Protein AF-A0A7D3X508-F1 (afdb_monomer_lite)

Radius of gyration: 11.94 Å; chains: 1; bounding box: 25×27×27 Å

Sequence (69 aa):
MVYIEPEQAFADLLVFNETNKLFADKAGLWCPSENREFADYTLFVTADRSRADFAIHYTKVRSFAGCKE

Structure (mmCIF, N/CA/C/O backbone):
data_AF-A0A7D3X508-F1
#
_entry.id   AF-A0A7D3X508-F1
#
loop_
_atom_site.group_PDB
_atom_site.id
_atom_site.type_symbol
_atom_site.label_atom_id
_atom_site.label_alt_id
_atom_site.label_comp_id
_atom_site.label_asym_id
_atom_site.label_entity_id
_atom_site.label_seq_id
_atom_site.pdbx_PDB_ins_code
_atom_site.Cartn_x
_atom_site.Cartn_y
_atom_site.Cartn_z
_atom_site.occupancy
_atom_site.B_iso_or_equiv
_atom_site.auth_seq_id
_atom_site.auth_comp_id
_atom_site.auth_asym_id
_atom_site.auth_atom_id
_atom_site.pdbx_PDB_model_num
ATOM 1 N N . MET A 1 1 ? 2.995 -8.458 -5.646 1.00 91.94 1 MET A N 1
ATOM 2 C CA . MET A 1 1 ? 4.156 -7.702 -5.150 1.00 91.94 1 MET A CA 1
ATOM 3 C C . MET A 1 1 ? 3.882 -6.221 -5.321 1.00 91.94 1 MET A C 1
ATOM 5 O O . MET A 1 1 ? 3.334 -5.829 -6.338 1.00 91.94 1 MET A O 1
ATOM 9 N N . VAL A 1 2 ? 4.243 -5.410 -4.337 1.00 96.81 2 VAL A N 1
ATOM 10 C CA . VAL A 1 2 ? 4.068 -3.955 -4.355 1.00 96.81 2 VAL A CA 1
ATOM 11 C C . VAL A 1 2 ? 5.434 -3.289 -4.376 1.00 96.81 2 VAL A C 1
ATOM 13 O O . VAL A 1 2 ? 6.326 -3.694 -3.632 1.00 96.81 2 VAL A O 1
ATOM 16 N N . TYR A 1 3 ? 5.597 -2.270 -5.212 1.00 97.81 3 TYR A N 1
ATOM 17 C CA . TYR A 1 3 ? 6.769 -1.398 -5.182 1.00 97.81 3 TYR A CA 1
ATOM 18 C C . TYR A 1 3 ? 6.451 -0.130 -4.386 1.00 97.81 3 TYR A C 1
ATOM 20 O O . TYR A 1 3 ? 5.384 0.455 -4.564 1.00 97.81 3 TYR A O 1
ATOM 28 N N . ILE A 1 4 ? 7.357 0.296 -3.503 1.00 97.06 4 ILE A N 1
ATOM 29 C CA . ILE A 1 4 ? 7.230 1.589 -2.817 1.00 97.06 4 ILE A CA 1
ATOM 30 C C . ILE A 1 4 ? 7.927 2.632 -3.684 1.00 97.06 4 ILE A C 1
ATOM 32 O O . ILE A 1 4 ? 9.153 2.701 -3.731 1.00 97.06 4 ILE A O 1
ATOM 36 N N . GLU A 1 5 ? 7.124 3.422 -4.378 1.00 96.81 5 GLU A N 1
ATOM 37 C CA . GLU A 1 5 ? 7.568 4.479 -5.267 1.00 96.81 5 GLU A CA 1
ATOM 38 C C . GLU A 1 5 ? 8.039 5.704 -4.462 1.00 96.81 5 GLU A C 1
ATOM 40 O O . GLU A 1 5 ? 7.271 6.229 -3.648 1.00 96.81 5 GLU A O 1
ATOM 45 N N . PRO A 1 6 ? 9.276 6.192 -4.666 1.00 95.38 6 PRO A N 1
ATOM 46 C CA . PRO A 1 6 ? 9.766 7.400 -4.004 1.00 95.38 6 PRO A CA 1
ATOM 47 C C . PRO A 1 6 ? 9.042 8.676 -4.442 1.00 95.38 6 PRO A C 1
ATOM 49 O O . PRO A 1 6 ? 8.868 9.574 -3.619 1.00 95.38 6 PRO A O 1
ATOM 52 N N . GLU A 1 7 ? 8.599 8.774 -5.696 1.00 95.56 7 GLU A N 1
ATOM 53 C CA . GLU A 1 7 ? 7.935 9.972 -6.206 1.00 95.56 7 GLU A CA 1
ATOM 54 C C . GLU A 1 7 ? 6.431 9.761 -6.385 1.00 95.56 7 GLU A C 1
ATOM 56 O O . GLU A 1 7 ? 5.980 9.012 -7.251 1.00 95.56 7 GLU A O 1
ATOM 61 N N . GLN A 1 8 ? 5.624 10.520 -5.634 1.00 94.75 8 GLN A N 1
ATOM 62 C CA . GLN A 1 8 ? 4.158 10.503 -5.724 1.00 94.75 8 GLN A CA 1
ATOM 63 C C . GLN A 1 8 ? 3.638 10.535 -7.174 1.00 94.75 8 GLN A C 1
ATOM 65 O O . GLN A 1 8 ? 2.589 9.959 -7.461 1.00 94.75 8 GLN A O 1
ATOM 70 N N . ALA A 1 9 ? 4.331 11.215 -8.094 1.00 94.75 9 ALA A N 1
ATOM 71 C CA . ALA A 1 9 ? 3.952 11.328 -9.501 1.00 94.75 9 ALA A CA 1
ATOM 72 C C . ALA A 1 9 ? 3.814 9.969 -10.214 1.00 94.75 9 ALA A C 1
ATOM 74 O O . ALA A 1 9 ? 2.915 9.835 -11.042 1.00 94.75 9 ALA A O 1
ATOM 75 N N . PHE A 1 10 ? 4.602 8.959 -9.840 1.00 95.12 10 PHE A N 1
ATOM 76 C CA . PHE A 1 10 ? 4.657 7.673 -10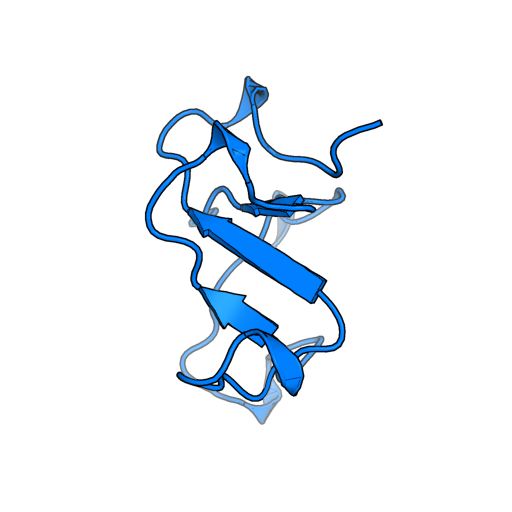.544 1.00 95.12 10 PHE A CA 1
ATOM 77 C C . PHE A 1 10 ? 3.964 6.516 -9.820 1.00 95.12 10 PHE A C 1
ATOM 79 O O . PHE A 1 10 ? 4.028 5.390 -10.308 1.00 95.12 10 PHE A O 1
ATOM 86 N N . ALA A 1 11 ? 3.340 6.761 -8.668 1.00 96.62 11 ALA A N 1
ATOM 87 C CA . ALA A 1 11 ? 2.591 5.738 -7.949 1.00 96.62 11 ALA A CA 1
ATOM 88 C C . ALA A 1 11 ? 1.187 5.558 -8.533 1.00 96.62 11 ALA A C 1
ATOM 90 O O . ALA A 1 11 ? 0.522 6.546 -8.851 1.00 96.62 11 ALA A O 1
ATOM 91 N N . ASP A 1 12 ? 0.727 4.309 -8.583 1.00 97.25 12 ASP A N 1
ATOM 92 C CA . ASP A 1 12 ? -0.631 3.942 -8.997 1.00 97.25 12 ASP A CA 1
ATOM 93 C C . ASP A 1 12 ? -1.645 4.202 -7.866 1.00 97.25 12 ASP A C 1
ATOM 95 O O . ASP A 1 12 ? -2.805 4.535 -8.106 1.00 97.25 12 ASP A O 1
ATOM 99 N N . LEU A 1 13 ? -1.195 4.086 -6.611 1.00 97.25 13 LEU A N 1
ATOM 100 C CA . LEU A 1 13 ? -2.003 4.286 -5.407 1.00 97.25 13 LEU A CA 1
ATOM 101 C C . LEU A 1 13 ? -1.265 5.153 -4.382 1.00 97.25 13 LEU A C 1
ATOM 103 O O . LEU A 1 13 ? -0.140 4.855 -3.976 1.00 97.25 13 LEU A O 1
ATOM 107 N N . LEU A 1 14 ? -1.931 6.200 -3.902 1.00 98.12 14 LEU A N 1
ATOM 108 C CA . LEU A 1 14 ? -1.452 6.989 -2.771 1.00 98.12 14 LEU A CA 1
ATOM 109 C C . LEU A 1 14 ? -2.040 6.445 -1.476 1.00 98.12 14 LEU A C 1
ATOM 111 O O . LEU A 1 14 ? -3.257 6.309 -1.343 1.00 98.12 14 LEU A O 1
ATOM 115 N N . VAL A 1 15 ? -1.161 6.140 -0.526 1.00 98.00 15 VAL A N 1
ATOM 116 C CA . VAL A 1 15 ? -1.518 5.521 0.747 1.00 98.00 15 VAL A CA 1
ATOM 117 C C . VAL A 1 15 ? -1.338 6.520 1.877 1.00 98.00 15 VAL A C 1
ATOM 119 O O . VAL A 1 15 ? -0.234 6.997 2.126 1.00 98.00 15 VAL A O 1
ATOM 122 N N . PHE A 1 16 ? -2.412 6.813 2.594 1.00 98.31 16 PHE A N 1
ATOM 123 C CA . PHE A 1 16 ? -2.358 7.480 3.884 1.00 98.31 16 PHE A CA 1
ATOM 124 C C . PHE A 1 16 ? -2.518 6.432 4.985 1.00 98.31 16 PHE A C 1
ATOM 126 O O . PHE A 1 16 ? -3.464 5.642 4.963 1.00 98.31 16 PHE A O 1
ATOM 133 N N . ASN A 1 17 ? -1.593 6.431 5.946 1.00 97.88 17 ASN A N 1
ATOM 134 C CA . ASN A 1 17 ? -1.670 5.537 7.094 1.00 97.88 17 ASN A CA 1
ATOM 135 C C . ASN A 1 17 ? -2.578 6.144 8.163 1.00 97.88 17 ASN A C 1
ATOM 137 O O . ASN A 1 17 ? -2.211 7.100 8.846 1.00 97.88 17 ASN A O 1
ATOM 141 N N . GLU A 1 18 ? -3.754 5.557 8.305 1.00 97.44 18 GLU A N 1
ATOM 142 C CA . GLU A 1 18 ? -4.658 5.791 9.414 1.00 97.44 18 GLU A CA 1
ATOM 143 C C . GLU A 1 18 ? -4.106 5.184 10.702 1.00 97.44 18 GLU A C 1
ATOM 145 O O . GLU A 1 18 ? -3.456 4.138 10.712 1.00 97.44 18 GLU A O 1
ATOM 150 N N . THR A 1 19 ? -4.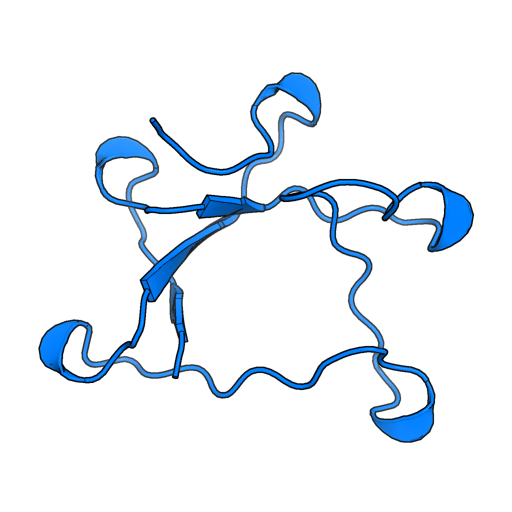419 5.836 11.816 1.00 95.12 19 THR A N 1
ATOM 151 C CA . THR A 1 19 ? -4.113 5.332 13.162 1.00 95.12 19 THR A CA 1
ATOM 152 C C . THR A 1 19 ? -5.240 4.476 13.732 1.00 95.12 19 THR A C 1
ATOM 154 O O . THR A 1 19 ? -5.027 3.733 14.688 1.00 95.12 19 THR A O 1
ATOM 157 N N . ASN A 1 20 ? -6.446 4.575 13.165 1.00 93.81 20 ASN A N 1
ATOM 158 C CA . ASN A 1 20 ? -7.620 3.825 13.591 1.00 93.81 20 ASN A CA 1
ATOM 159 C C . ASN A 1 20 ? -8.190 3.031 12.412 1.00 93.81 20 ASN A C 1
ATOM 161 O O . ASN A 1 20 ? -8.613 3.612 11.411 1.00 93.81 20 ASN A O 1
ATOM 165 N N . LYS A 1 21 ? -8.270 1.703 12.568 1.00 93.44 21 LYS A N 1
ATOM 166 C CA . LYS A 1 21 ? -8.792 0.776 11.554 1.00 93.44 21 LYS A CA 1
ATOM 167 C C . LYS A 1 21 ? -10.200 1.141 11.069 1.00 93.44 21 LYS A C 1
ATOM 169 O O . LYS A 1 21 ? -10.505 0.912 9.907 1.00 93.44 21 LYS A O 1
ATOM 174 N N . LEU A 1 22 ? -11.037 1.755 11.911 1.00 95.38 22 LEU A N 1
ATOM 175 C CA . LEU A 1 22 ? -12.389 2.183 11.523 1.00 95.38 22 LEU A CA 1
ATOM 176 C C . LEU A 1 22 ? -12.402 3.250 10.415 1.00 95.38 22 LEU A C 1
ATOM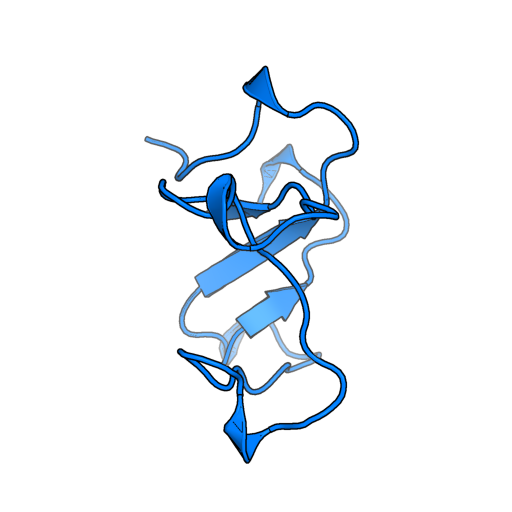 178 O O . LEU A 1 22 ? -13.426 3.416 9.761 1.00 95.38 22 LEU A O 1
ATOM 182 N N . PHE A 1 23 ? -11.292 3.965 10.208 1.00 96.25 23 PHE A N 1
ATOM 183 C CA . PHE A 1 23 ? -11.147 4.972 9.152 1.00 96.25 23 PHE A CA 1
ATOM 184 C C . PHE A 1 23 ? -10.367 4.474 7.930 1.00 96.25 23 PHE A C 1
ATOM 186 O O . PHE A 1 23 ? -10.256 5.205 6.950 1.00 96.25 23 PHE A O 1
ATOM 193 N N . ALA A 1 24 ? -9.857 3.239 7.955 1.00 96.44 24 ALA A N 1
ATOM 194 C CA . ALA A 1 24 ? -9.276 2.566 6.794 1.00 96.44 24 ALA A CA 1
ATOM 195 C C . ALA A 1 24 ? -10.389 1.947 5.924 1.00 96.44 24 ALA A C 1
ATOM 197 O O . ALA A 1 24 ? -10.431 0.742 5.689 1.00 96.44 24 ALA A O 1
ATOM 198 N N . ASP A 1 25 ? -11.348 2.780 5.515 1.00 95.06 25 ASP A N 1
ATOM 199 C CA . ASP A 1 25 ? -12.637 2.374 4.940 1.00 95.06 25 ASP A CA 1
ATOM 200 C C . ASP A 1 25 ? -12.736 2.591 3.419 1.00 95.06 25 ASP A C 1
ATOM 202 O O . ASP A 1 25 ? -13.761 2.285 2.804 1.00 95.06 25 ASP A O 1
ATOM 206 N N . LYS A 1 26 ? -11.679 3.124 2.794 1.00 95.56 26 LYS A N 1
ATOM 207 C CA . LYS A 1 26 ? -11.619 3.448 1.361 1.00 95.56 26 LYS A CA 1
ATOM 208 C C . LYS A 1 26 ? -10.257 3.118 0.764 1.00 95.56 26 LYS A C 1
ATOM 210 O O . LYS A 1 26 ? -9.261 2.976 1.472 1.00 95.56 26 LYS A O 1
ATOM 215 N N . ALA A 1 27 ? -10.207 3.046 -0.566 1.00 94.88 27 ALA A N 1
ATOM 216 C CA . ALA A 1 27 ? -8.956 2.890 -1.299 1.00 94.88 27 ALA A CA 1
ATOM 217 C C . ALA A 1 27 ? -7.940 3.968 -0.884 1.00 94.88 27 ALA A C 1
ATOM 219 O O . ALA A 1 27 ? -8.272 5.148 -0.792 1.00 94.88 27 ALA A O 1
ATOM 220 N N . GLY A 1 28 ? -6.706 3.542 -0.613 1.00 96.50 28 GLY A N 1
ATOM 221 C CA . GLY A 1 28 ? -5.620 4.416 -0.166 1.00 96.50 28 GLY A CA 1
ATOM 222 C C . GLY A 1 28 ? -5.625 4.754 1.327 1.00 96.50 28 GLY A C 1
ATOM 223 O O . GLY A 1 28 ? -4.638 5.298 1.807 1.00 96.50 28 GLY A O 1
ATOM 224 N N . LEU A 1 29 ? -6.668 4.415 2.089 1.00 97.88 29 LEU A N 1
ATOM 225 C CA . LEU A 1 29 ? -6.674 4.576 3.545 1.00 97.88 29 LEU A CA 1
ATOM 226 C C . LEU A 1 29 ? -6.297 3.248 4.189 1.00 97.88 29 LEU A C 1
ATOM 228 O O . LEU A 1 29 ? -7.108 2.326 4.242 1.00 97.88 29 LEU A O 1
ATOM 232 N N . TRP A 1 30 ? -5.045 3.115 4.618 1.00 97.25 30 TRP A N 1
ATOM 233 C CA . TRP A 1 30 ? -4.535 1.869 5.189 1.00 97.25 30 TRP A CA 1
ATOM 234 C C . TRP A 1 30 ? -4.297 2.022 6.682 1.00 97.25 30 TRP A C 1
ATOM 236 O O . TRP A 1 30 ? -3.899 3.080 7.142 1.00 97.25 30 TRP A O 1
ATOM 246 N N . CYS A 1 31 ? -4.488 0.947 7.439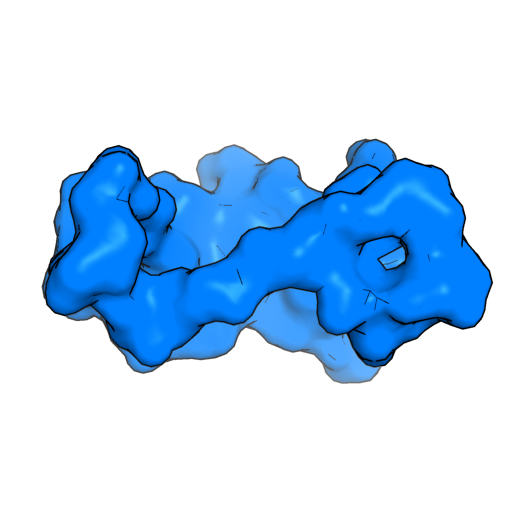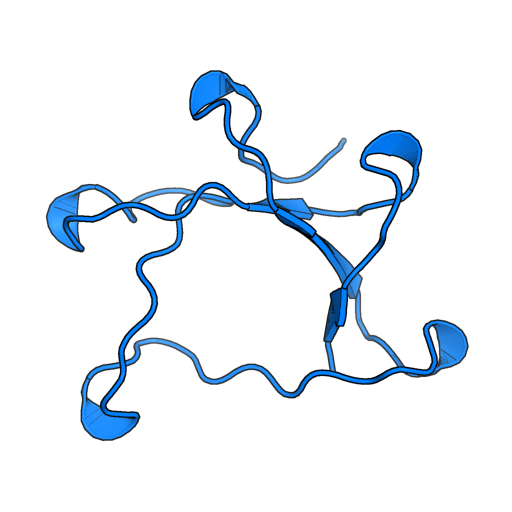 1.00 96.94 31 CYS A N 1
ATOM 247 C CA . CYS A 1 31 ? -4.095 0.876 8.841 1.00 96.94 31 CYS A CA 1
ATOM 248 C C . CYS A 1 31 ? -3.092 -0.277 8.983 1.00 96.94 31 CYS A C 1
ATOM 250 O O . CYS A 1 31 ? -3.512 -1.438 8.981 1.00 96.94 31 CYS A O 1
ATOM 252 N N . PRO A 1 32 ? -1.777 0.000 9.052 1.00 94.62 32 PRO A N 1
ATOM 253 C CA . PRO A 1 32 ? -0.776 -1.041 9.242 1.00 94.62 32 PRO A CA 1
ATOM 254 C C . PRO A 1 32 ? -1.042 -1.830 10.527 1.00 94.62 32 PRO A C 1
ATOM 256 O O . PRO A 1 32 ? -1.318 -1.249 11.575 1.00 94.62 32 PRO A O 1
ATOM 259 N N . SER A 1 33 ? -0.942 -3.155 10.444 1.00 93.44 33 SER A N 1
ATOM 260 C CA . SER A 1 33 ? -1.023 -4.045 11.603 1.00 93.44 33 SER A CA 1
ATOM 261 C C . SER A 1 33 ? 0.335 -4.693 11.836 1.00 93.44 33 SER A C 1
ATOM 263 O O . SER A 1 33 ? 0.923 -5.245 10.908 1.00 93.44 33 SER A O 1
ATOM 265 N N . GLU A 1 34 ? 0.820 -4.660 13.077 1.00 87.31 34 GLU A N 1
ATOM 266 C CA . GLU A 1 34 ? 2.046 -5.367 13.476 1.00 87.31 34 GLU A CA 1
ATOM 267 C C . GLU A 1 34 ? 1.826 -6.883 13.571 1.00 87.31 34 GLU A C 1
ATOM 269 O O . GLU A 1 34 ? 2.754 -7.668 13.381 1.00 87.31 34 GLU A O 1
ATOM 274 N N . ASN A 1 35 ? 0.584 -7.309 13.823 1.00 91.38 35 ASN A N 1
ATOM 275 C CA . ASN A 1 35 ? 0.212 -8.715 13.829 1.00 91.38 35 ASN A CA 1
ATOM 276 C C . ASN A 1 35 ? -0.471 -9.082 12.509 1.00 91.38 35 ASN A C 1
ATOM 278 O O . ASN A 1 35 ? -1.552 -8.577 12.184 1.00 91.38 35 ASN A O 1
ATOM 282 N N . ARG A 1 36 ? 0.157 -10.000 11.774 1.00 88.69 36 ARG A N 1
ATOM 283 C CA . ARG A 1 36 ? -0.340 -10.514 10.497 1.00 88.69 36 ARG A CA 1
ATOM 284 C C . ARG A 1 36 ? -1.743 -11.120 10.605 1.00 88.69 36 ARG A C 1
ATOM 286 O O . ARG A 1 36 ? -2.521 -10.950 9.678 1.00 88.69 36 ARG A O 1
ATOM 293 N N . GLU A 1 37 ? -2.083 -11.753 11.727 1.00 92.75 37 GLU A N 1
ATOM 294 C CA . GLU A 1 37 ? -3.394 -12.390 11.945 1.00 92.75 37 GLU A CA 1
ATOM 295 C C . GLU A 1 37 ? -4.552 -11.380 12.025 1.00 92.75 37 GLU A C 1
ATOM 297 O O . GLU A 1 37 ? -5.711 -11.744 11.852 1.00 92.75 37 GLU A O 1
ATOM 302 N N . PHE A 1 38 ? -4.257 -10.100 12.279 1.00 88.94 38 PHE A N 1
ATOM 303 C CA . PHE A 1 38 ? -5.259 -9.026 12.318 1.00 88.94 38 PHE A CA 1
ATOM 304 C C . PHE A 1 38 ? -5.295 -8.178 11.041 1.00 88.94 38 PHE A C 1
ATOM 306 O O . PHE A 1 38 ? -6.129 -7.271 10.924 1.00 88.94 38 PHE A O 1
ATOM 313 N N . ALA A 1 39 ? -4.387 -8.446 10.101 1.00 93.06 39 ALA A N 1
ATOM 314 C CA . ALA A 1 39 ? -4.331 -7.743 8.834 1.00 93.06 39 ALA A CA 1
ATOM 315 C C . ALA A 1 39 ? -5.374 -8.316 7.870 1.00 93.06 39 ALA A C 1
ATOM 317 O O . ALA A 1 39 ? -5.406 -9.519 7.623 1.00 93.06 39 ALA A O 1
ATOM 318 N N . ASP A 1 40 ? -6.187 -7.444 7.274 1.00 92.94 40 ASP A N 1
ATOM 319 C CA . ASP A 1 40 ? -7.148 -7.866 6.247 1.00 92.94 40 ASP A CA 1
ATOM 320 C C . ASP A 1 40 ? -6.422 -8.314 4.964 1.00 92.94 40 ASP A C 1
ATOM 322 O O . ASP A 1 40 ? -6.894 -9.185 4.236 1.00 92.94 40 ASP A O 1
ATOM 326 N N . TYR A 1 41 ? -5.231 -7.754 4.718 1.00 92.44 41 TYR A N 1
ATOM 327 C CA . TYR A 1 41 ? -4.365 -8.087 3.590 1.00 92.44 41 TYR A CA 1
ATOM 328 C C . TYR A 1 41 ? -2.895 -8.124 4.014 1.00 92.44 41 TYR A C 1
ATOM 330 O O . TYR A 1 41 ? -2.445 -7.331 4.838 1.00 92.44 41 TYR A O 1
ATOM 338 N N . THR A 1 42 ? -2.115 -9.019 3.402 1.00 93.50 42 THR A N 1
ATOM 339 C CA . THR A 1 42 ? -0.647 -9.033 3.506 1.00 93.50 42 THR A CA 1
ATOM 340 C C . THR A 1 42 ? -0.049 -8.700 2.143 1.00 93.50 42 THR A C 1
ATOM 342 O O . THR A 1 42 ? -0.341 -9.377 1.159 1.00 93.50 42 THR A O 1
ATOM 345 N N . LEU A 1 43 ? 0.808 -7.682 2.083 1.00 93.25 43 LEU A N 1
ATOM 346 C CA . LEU A 1 43 ? 1.469 -7.253 0.852 1.00 93.25 43 LEU A CA 1
ATOM 347 C C . LEU A 1 43 ? 2.949 -7.636 0.878 1.00 93.25 43 LEU A C 1
ATOM 349 O O . LEU A 1 43 ? 3.643 -7.413 1.867 1.00 93.25 43 LEU A O 1
ATOM 353 N N . PHE A 1 44 ? 3.441 -8.183 -0.231 1.00 95.12 44 PHE A N 1
ATOM 354 C CA . PHE A 1 44 ? 4.863 -8.468 -0.418 1.00 95.12 44 PHE A CA 1
ATOM 355 C C . PHE A 1 44 ? 5.528 -7.297 -1.128 1.00 95.12 44 PHE A C 1
ATOM 357 O O . PHE A 1 44 ? 5.179 -7.012 -2.274 1.00 95.12 44 PHE A O 1
ATOM 364 N N . VAL A 1 45 ? 6.480 -6.640 -0.469 1.00 94.81 45 VAL A N 1
ATOM 365 C CA . VAL A 1 45 ? 7.211 -5.506 -1.044 1.00 94.81 45 VAL A CA 1
ATOM 366 C C . VAL A 1 45 ? 8.395 -6.004 -1.873 1.00 94.81 45 VAL A C 1
ATOM 368 O O . VAL A 1 45 ? 9.118 -6.905 -1.453 1.00 94.81 45 VAL A O 1
ATOM 371 N N . THR A 1 46 ? 8.596 -5.412 -3.047 1.00 95.56 46 THR A N 1
ATOM 372 C CA . THR A 1 46 ? 9.762 -5.643 -3.911 1.00 95.56 46 THR A CA 1
ATOM 373 C C . THR A 1 46 ? 10.538 -4.343 -4.106 1.00 95.56 46 THR A C 1
ATOM 375 O O . THR A 1 46 ? 9.949 -3.265 -4.137 1.00 95.56 46 THR A O 1
ATOM 378 N N . ALA A 1 47 ? 11.860 -4.445 -4.255 1.00 91.19 47 ALA A N 1
ATOM 379 C CA . ALA A 1 47 ? 12.711 -3.330 -4.674 1.00 91.19 47 ALA A CA 1
ATOM 380 C C . ALA A 1 47 ? 12.778 -3.179 -6.206 1.00 91.19 47 ALA A C 1
ATOM 382 O O . ALA A 1 47 ? 13.218 -2.149 -6.707 1.00 91.19 47 ALA A O 1
ATOM 383 N N . ASP A 1 48 ? 12.347 -4.197 -6.954 1.00 94.31 48 ASP A N 1
ATOM 384 C CA . ASP A 1 48 ? 12.306 -4.186 -8.414 1.00 94.31 48 ASP A CA 1
ATOM 385 C C . ASP A 1 48 ? 10.892 -3.845 -8.895 1.00 94.31 48 ASP A C 1
ATOM 387 O O . ASP A 1 48 ? 9.978 -4.672 -8.792 1.00 94.31 48 ASP A O 1
ATOM 391 N N . ARG A 1 49 ? 10.726 -2.627 -9.426 1.00 93.62 49 ARG A N 1
ATOM 392 C CA . ARG A 1 49 ? 9.451 -2.122 -9.953 1.00 93.62 49 ARG A CA 1
ATOM 393 C C . ARG A 1 49 ? 8.908 -2.982 -11.093 1.00 93.62 49 ARG A C 1
ATOM 395 O O . ARG A 1 49 ? 7.698 -3.146 -11.185 1.00 93.62 49 ARG A O 1
ATOM 402 N N . SER A 1 50 ? 9.771 -3.564 -11.928 1.00 94.81 50 SER A N 1
ATOM 403 C CA . SER A 1 50 ? 9.342 -4.371 -13.083 1.00 94.81 50 SER A CA 1
ATOM 404 C C . SER A 1 50 ? 8.641 -5.674 -12.686 1.00 94.81 50 SER A C 1
ATOM 406 O O . SER A 1 50 ? 7.955 -6.289 -13.498 1.00 94.81 50 SER A O 1
ATOM 408 N N . ARG A 1 51 ? 8.802 -6.090 -11.424 1.00 95.25 51 ARG A N 1
ATOM 409 C CA . ARG A 1 51 ? 8.199 -7.296 -10.846 1.00 95.25 51 ARG A CA 1
ATOM 410 C C . ARG A 1 51 ? 7.005 -6.995 -9.943 1.00 95.25 51 ARG A C 1
ATOM 412 O O . ARG A 1 51 ? 6.449 -7.922 -9.355 1.00 95.25 51 ARG A O 1
ATOM 419 N N . ALA A 1 52 ? 6.661 -5.721 -9.762 1.00 97.44 52 ALA A N 1
ATOM 420 C CA . ALA A 1 52 ? 5.513 -5.320 -8.969 1.00 97.44 52 ALA A CA 1
ATOM 421 C C . ALA A 1 52 ? 4.229 -5.388 -9.801 1.00 97.44 52 ALA A C 1
ATOM 423 O O . ALA A 1 52 ? 4.235 -5.077 -10.987 1.00 97.44 52 ALA A O 1
ATOM 424 N N . ASP A 1 53 ? 3.128 -5.757 -9.150 1.00 96.94 53 ASP A N 1
ATOM 425 C CA . ASP A 1 53 ? 1.794 -5.705 -9.753 1.00 96.94 53 ASP A CA 1
ATOM 426 C C . ASP A 1 53 ? 1.290 -4.255 -9.823 1.00 96.94 53 ASP A C 1
ATOM 428 O O . ASP A 1 53 ? 0.536 -3.902 -10.722 1.00 96.94 53 ASP A O 1
ATOM 432 N N . PHE A 1 54 ? 1.703 -3.425 -8.858 1.00 96.12 54 PHE A N 1
ATOM 433 C CA . PHE A 1 54 ? 1.443 -1.987 -8.801 1.00 96.12 54 PHE A CA 1
ATOM 434 C C . PHE A 1 54 ? 2.429 -1.290 -7.848 1.00 96.12 54 PHE A C 1
ATOM 436 O O . PHE A 1 54 ? 3.085 -1.924 -7.008 1.00 96.12 54 PHE A O 1
ATOM 443 N N . ALA A 1 55 ? 2.521 0.029 -7.968 1.00 97.44 55 ALA A N 1
ATOM 444 C CA . ALA A 1 55 ? 3.343 0.901 -7.147 1.00 97.44 55 ALA A CA 1
ATOM 445 C C . ALA A 1 55 ? 2.490 1.752 -6.194 1.00 97.44 55 ALA A C 1
ATOM 447 O O . ALA A 1 55 ? 1.469 2.322 -6.582 1.00 97.44 55 ALA A O 1
ATOM 448 N N . ILE A 1 56 ? 2.940 1.883 -4.944 1.00 97.44 56 ILE A N 1
ATOM 449 C CA . ILE A 1 56 ? 2.332 2.770 -3.947 1.00 97.44 56 ILE A CA 1
ATOM 450 C C . ILE A 1 56 ? 3.278 3.898 -3.563 1.00 97.44 56 ILE A C 1
ATOM 452 O O . ILE A 1 56 ? 4.490 3.706 -3.547 1.00 97.44 56 ILE A O 1
ATOM 456 N N . HIS A 1 57 ? 2.730 5.032 -3.140 1.00 97.75 57 HIS A N 1
ATOM 457 C CA . HIS A 1 57 ? 3.486 6.067 -2.438 1.00 97.75 57 HIS A CA 1
ATOM 458 C C . HIS A 1 57 ? 2.763 6.465 -1.154 1.00 97.75 57 HIS A C 1
ATOM 460 O O . HIS A 1 57 ? 1.556 6.709 -1.163 1.00 97.75 57 HIS A O 1
ATOM 466 N N . TYR A 1 58 ? 3.496 6.556 -0.045 1.00 97.50 58 TYR A N 1
ATOM 467 C CA . TYR A 1 58 ? 2.921 7.005 1.219 1.00 97.50 58 TYR A CA 1
ATOM 468 C C . TYR A 1 58 ? 2.792 8.527 1.241 1.00 97.50 58 TYR A C 1
ATOM 470 O O . TYR A 1 58 ? 3.786 9.244 1.171 1.00 97.50 58 TYR A O 1
ATOM 478 N N . THR A 1 59 ? 1.571 9.024 1.399 1.00 97.44 59 THR A N 1
ATOM 479 C CA . THR A 1 59 ? 1.284 10.450 1.549 1.00 97.44 59 THR A CA 1
ATOM 480 C C . THR A 1 59 ? 1.011 10.807 3.005 1.00 97.44 59 THR A C 1
ATOM 482 O O . THR A 1 59 ? 0.454 10.029 3.777 1.00 97.44 59 THR A O 1
ATOM 485 N N . LYS A 1 60 ? 1.376 12.034 3.382 1.00 96.88 60 LYS A N 1
ATOM 486 C CA . LYS A 1 60 ? 1.021 12.633 4.679 1.00 96.88 60 LYS A CA 1
ATOM 487 C C . LYS A 1 60 ? -0.318 13.374 4.640 1.00 96.88 60 LYS A C 1
ATOM 489 O O . LYS A 1 60 ? -0.778 13.849 5.673 1.00 96.88 60 LYS A O 1
ATOM 494 N N . VAL A 1 61 ? -0.929 13.510 3.463 1.00 96.38 61 VAL A N 1
ATOM 495 C CA . VAL A 1 61 ? -2.172 14.261 3.260 1.00 96.38 61 VAL A CA 1
ATOM 496 C C . VAL A 1 61 ? -3.295 13.281 2.944 1.00 96.38 61 VAL A C 1
ATOM 498 O O . VAL A 1 61 ? -3.363 12.737 1.844 1.00 96.38 61 VAL A O 1
ATOM 501 N N . ARG A 1 62 ? -4.201 13.081 3.906 1.00 96.75 62 ARG A N 1
ATOM 502 C CA . ARG A 1 62 ? -5.311 12.118 3.811 1.00 96.75 62 ARG A CA 1
ATOM 503 C C . ARG A 1 62 ? -6.188 12.311 2.574 1.00 96.75 62 ARG A C 1
ATOM 505 O O . ARG A 1 62 ? -6.588 11.337 1.955 1.00 96.75 62 ARG A O 1
ATOM 512 N N . SER A 1 63 ? -6.477 13.556 2.194 1.00 95.44 63 SER A N 1
ATOM 513 C CA . SER A 1 63 ? -7.332 13.861 1.037 1.00 95.44 63 SER A CA 1
ATOM 514 C C . SER A 1 63 ? -6.707 13.503 -0.313 1.00 95.44 63 SER A C 1
ATOM 516 O O . SER A 1 63 ? -7.403 13.567 -1.318 1.00 95.44 63 SER A O 1
ATOM 518 N N . PHE A 1 64 ? -5.416 13.156 -0.357 1.00 95.69 64 PHE A N 1
ATOM 519 C CA . PHE A 1 64 ? -4.749 12.679 -1.571 1.00 95.69 64 PHE A CA 1
ATOM 520 C C . PHE A 1 64 ? -4.735 11.153 -1.678 1.00 95.69 64 PHE A C 1
ATOM 522 O O . PHE A 1 64 ? -4.299 10.634 -2.697 1.00 95.69 64 PHE A O 1
ATOM 529 N N . ALA A 1 65 ? -5.165 10.433 -0.641 1.00 97.62 65 ALA A N 1
ATOM 530 C CA . ALA A 1 65 ? -5.195 8.981 -0.661 1.00 97.62 65 ALA A CA 1
ATOM 531 C C . ALA A 1 65 ? -6.216 8.455 -1.679 1.00 97.62 65 ALA A C 1
ATOM 533 O O . ALA A 1 65 ? -7.333 8.966 -1.767 1.00 97.62 65 ALA A O 1
ATOM 534 N N . GLY A 1 66 ? -5.831 7.417 -2.417 1.00 96.94 66 GLY A N 1
ATOM 535 C CA . GLY A 1 66 ? -6.667 6.805 -3.445 1.00 96.94 66 GLY A CA 1
ATOM 536 C C . GL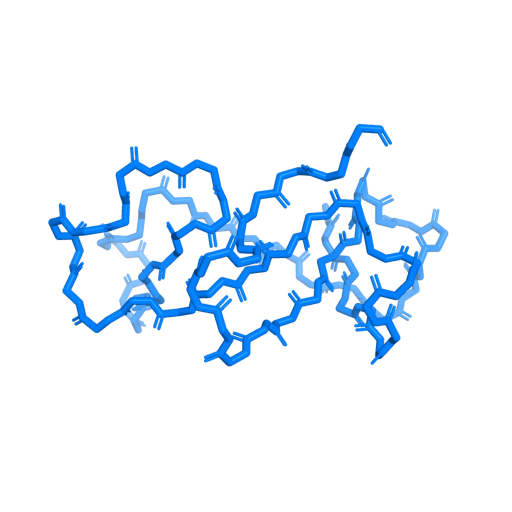Y A 1 66 ? -5.874 6.367 -4.670 1.00 96.94 66 GLY A C 1
ATOM 537 O O . GLY A 1 66 ? -4.687 6.679 -4.812 1.00 96.94 66 GLY A O 1
ATOM 538 N N . CYS A 1 67 ? -6.533 5.598 -5.535 1.00 93.69 67 CYS A N 1
ATOM 539 C CA . CYS A 1 67 ? -5.981 5.249 -6.839 1.00 93.69 67 CYS A CA 1
ATOM 540 C C . CYS A 1 67 ? -5.874 6.513 -7.690 1.00 93.69 67 CYS A C 1
ATOM 542 O O . CYS A 1 67 ? -6.768 7.363 -7.646 1.00 93.69 67 CYS A O 1
ATOM 544 N N . LYS A 1 68 ? -4.804 6.625 -8.473 1.00 83.06 68 LYS A N 1
ATOM 545 C CA . LYS A 1 68 ? -4.791 7.589 -9.569 1.00 83.06 68 LYS A CA 1
ATOM 546 C C . LYS A 1 68 ? -5.675 7.083 -10.703 1.00 83.06 68 LYS A C 1
ATOM 548 O O . LYS A 1 68 ? -5.720 5.879 -10.952 1.00 83.06 68 LYS A O 1
ATOM 553 N N . GLU A 1 69 ? -6.392 8.013 -11.326 1.00 63.41 69 GLU A N 1
ATOM 554 C CA . GLU A 1 69 ? -7.084 7.781 -12.599 1.00 63.41 69 GLU A CA 1
ATOM 555 C C . GLU A 1 69 ? -6.088 7.608 -13.750 1.00 63.41 69 GLU A C 1
ATOM 557 O O . GLU A 1 69 ? -5.026 8.280 -13.720 1.00 63.41 69 GLU A O 1
#

Foldseek 3Di:
DEEADPDPVFFQWEAEADCDPVPCPDARHDHDDPDPVPDPDDDDYDNDPVPHPGYYYYDNDPVRGHGDD

Secondary structure (DSSP, 8-state):
-EEE-SSGGG-SEEEEE-SSGGG--STTEE---SSGGG-S----EES-GGG-SEEEEE-S-GGG-EE--

pLDDT: mean 94.67, std 4.67, range [63.41, 98.31]